Protein AF-A0A4Y2XAW8-F1 (afdb_monomer)

Secondary structure (DSSP, 8-state):
----EEEEEEEEE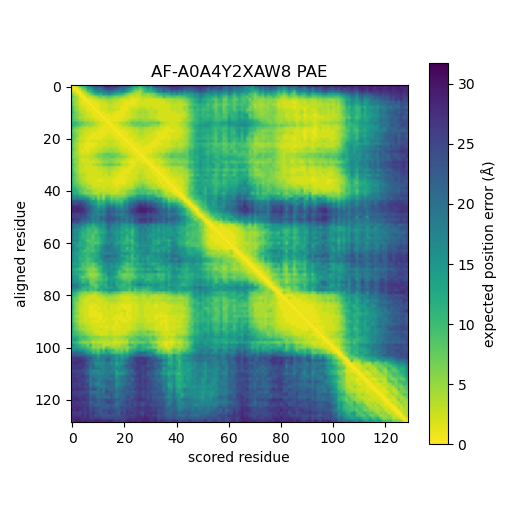ETTEEEEEEEEEETTEEEEEEEEEE-TTS-S----TTTHHHHHHHHHHHTTT-TT-B---PPTTS--HHHHHHHHHHHHHHT-SS--B-----HHHHHHHHHHHHHHHHHHHHTT-

Organism: Araneus ventricosus (NCBI:txid182803)

Nearest PDB structures (foldseek):
  2qh9-assembly1_B  TM=5.574E-01  e=8.433E-01  Archaeoglobus fulgidus
  3v1r-assembly1_A  TM=5.404E-01  e=5.414E-01  Xenotropic MuLV-related virus VP35
  2jjd-assembly5_E  TM=3.962E-01  e=1.020E+00  Homo sapiens
  7t2d-assembly2_G  TM=3.710E-01  e=2.808E+00  Homo sapiens
  7msz-assembly1_O  TM=2.624E-01  e=1.803E+00  Mycobacterium tuberculosis H37Rv

Mean predicted aligned error: 12.53 Å

Foldseek 3Di:
DQWPWEKAKAWDADPLWIKIKIFIDTPNHTPDMDMFGEDSQDDSDCDDPPCSCVVVVVVCVVCVPPPNYDDDDDDPPPPPPRNVVRVVRNVVSSPDPDGRDYDPDHPVNVVVVVVVVVVVVVVVVVVPD

Structure (mmCIF, N/CA/C/O backbone):
data_AF-A0A4Y2XAW8-F1
#
_entry.id   AF-A0A4Y2XAW8-F1
#
loop_
_atom_site.group_PDB
_atom_site.id
_atom_site.type_symbol
_atom_site.label_atom_id
_atom_site.label_alt_id
_atom_site.label_comp_id
_atom_site.label_asym_id
_atom_site.label_entity_id
_atom_site.label_seq_id
_atom_site.pdbx_PDB_ins_code
_atom_site.Cartn_x
_atom_site.Cartn_y
_atom_site.Cartn_z
_atom_site.occupancy
_atom_site.B_iso_or_equiv
_atom_site.auth_seq_id
_atom_site.auth_comp_id
_atom_site.auth_asym_id
_atom_site.auth_atom_id
_atom_site.pdbx_PDB_model_num
ATOM 1 N N . MET A 1 1 ? -16.375 1.675 24.456 1.00 44.59 1 MET A N 1
ATOM 2 C CA . MET A 1 1 ? -15.130 2.356 24.047 1.00 44.59 1 MET A CA 1
ATOM 3 C C . MET A 1 1 ? -14.834 1.862 22.646 1.00 44.59 1 MET A C 1
ATOM 5 O O . MET A 1 1 ? -14.742 0.656 22.481 1.00 44.59 1 MET A O 1
ATOM 9 N N . THR A 1 2 ? -14.835 2.726 21.636 1.00 55.41 2 THR A N 1
ATOM 10 C CA . THR A 1 2 ? -14.490 2.323 20.264 1.00 55.41 2 THR A CA 1
ATOM 11 C C . THR A 1 2 ? -12.987 2.085 20.193 1.00 55.41 2 THR A C 1
ATOM 13 O O . THR A 1 2 ? -12.221 2.977 20.559 1.00 55.41 2 THR A O 1
ATOM 16 N N . GLU A 1 3 ? -12.572 0.887 19.788 1.00 65.00 3 GLU A N 1
ATOM 17 C CA . GLU A 1 3 ? -11.162 0.555 19.573 1.00 65.00 3 GLU A CA 1
ATOM 18 C C . GLU A 1 3 ? -10.582 1.453 18.473 1.00 65.00 3 GLU A C 1
ATOM 20 O O . GLU A 1 3 ? -11.182 1.612 17.408 1.00 65.00 3 GLU A O 1
ATOM 25 N N . ASP A 1 4 ? -9.429 2.073 18.736 1.00 75.06 4 ASP A N 1
ATOM 26 C CA . ASP A 1 4 ? -8.767 2.949 17.765 1.00 75.06 4 ASP A CA 1
ATOM 27 C C . ASP A 1 4 ? -8.037 2.087 16.729 1.00 75.06 4 ASP A C 1
ATOM 29 O O . ASP A 1 4 ? -6.886 1.694 16.933 1.00 75.06 4 ASP A O 1
ATOM 33 N N . ASN A 1 5 ? -8.749 1.722 15.662 1.00 80.81 5 ASN A N 1
ATOM 34 C CA . ASN A 1 5 ? -8.291 0.819 14.612 1.00 80.81 5 ASN A CA 1
ATOM 35 C C . ASN A 1 5 ? -7.861 1.608 13.362 1.00 80.81 5 ASN A C 1
ATOM 37 O O . ASN A 1 5 ? -8.678 2.196 12.646 1.00 80.81 5 ASN A O 1
ATOM 41 N N . HIS A 1 6 ? -6.554 1.613 13.097 1.00 80.62 6 HIS A N 1
ATOM 42 C CA . HIS A 1 6 ? -5.940 2.357 12.004 1.00 80.62 6 HIS A CA 1
ATOM 43 C C . HIS A 1 6 ? -5.159 1.441 11.067 1.00 80.62 6 HIS A C 1
ATOM 45 O O . HIS A 1 6 ? -4.245 0.734 11.485 1.00 80.62 6 HIS A O 1
ATOM 51 N N . ILE A 1 7 ? -5.464 1.515 9.773 1.00 81.69 7 ILE A N 1
ATOM 52 C CA . ILE A 1 7 ? -4.678 0.865 8.723 1.00 81.69 7 ILE A CA 1
ATOM 53 C C . ILE A 1 7 ? -3.959 1.949 7.922 1.00 81.69 7 ILE A C 1
ATOM 55 O O . ILE A 1 7 ? -4.589 2.826 7.332 1.00 81.69 7 ILE A O 1
ATOM 59 N N . PHE A 1 8 ? -2.635 1.861 7.887 1.00 83.44 8 PHE A N 1
ATOM 60 C CA . PHE A 1 8 ? -1.755 2.707 7.092 1.00 83.44 8 PHE A CA 1
ATOM 61 C C . PHE A 1 8 ? -1.278 1.924 5.877 1.00 83.44 8 PHE A C 1
ATOM 63 O O . PHE A 1 8 ? -0.936 0.751 5.997 1.00 83.44 8 PHE A O 1
ATOM 70 N N . THR A 1 9 ? -1.229 2.565 4.715 1.00 82.31 9 THR A N 1
ATOM 71 C CA . THR A 1 9 ? -0.749 1.957 3.469 1.00 82.31 9 THR A CA 1
ATOM 72 C C . THR A 1 9 ? 0.203 2.911 2.778 1.00 82.31 9 THR A C 1
ATOM 74 O O . THR A 1 9 ? -0.096 4.103 2.722 1.00 82.31 9 THR A O 1
ATOM 77 N N . ASP A 1 10 ? 1.281 2.400 2.195 1.00 82.44 10 ASP A N 1
ATOM 78 C CA . ASP A 1 10 ? 2.173 3.207 1.364 1.00 82.44 10 ASP A CA 1
ATOM 79 C C . ASP A 1 10 ? 2.762 2.389 0.209 1.00 82.44 10 ASP A C 1
ATOM 81 O O . ASP A 1 10 ? 2.801 1.155 0.243 1.00 82.44 10 ASP A O 1
ATOM 85 N N . GLY A 1 11 ? 3.220 3.090 -0.822 1.00 84.12 11 GLY A N 1
ATOM 86 C CA . GLY A 1 11 ? 3.948 2.541 -1.952 1.00 84.12 11 GLY A CA 1
ATOM 87 C C . GLY A 1 11 ? 5.244 3.312 -2.184 1.00 84.12 11 GLY A C 1
ATOM 88 O O . GLY A 1 11 ? 5.298 4.526 -2.024 1.00 84.12 11 GLY A O 1
ATOM 89 N N . SER A 1 12 ? 6.296 2.627 -2.632 1.00 85.25 12 SER A N 1
ATOM 90 C CA . SER A 1 12 ? 7.581 3.256 -2.947 1.00 85.25 12 SER A CA 1
ATOM 91 C C . SER A 1 12 ? 8.161 2.768 -4.268 1.00 85.25 12 SER A C 1
ATOM 93 O O . SER A 1 12 ? 8.028 1.590 -4.606 1.00 85.25 12 SER A O 1
ATOM 95 N N . LYS A 1 13 ? 8.780 3.682 -5.037 1.00 86.00 13 LYS A N 1
ATOM 96 C CA . LYS A 1 13 ? 9.527 3.362 -6.264 1.00 86.00 13 LYS A CA 1
ATOM 97 C C . LYS A 1 13 ? 10.971 3.810 -6.103 1.00 86.00 13 LYS A C 1
ATOM 99 O O . LYS A 1 13 ? 11.209 5.001 -5.923 1.00 86.00 13 LYS A O 1
ATOM 104 N N . ILE A 1 14 ? 11.915 2.880 -6.199 1.00 86.44 14 ILE A N 1
ATOM 105 C CA . ILE A 1 14 ? 13.358 3.148 -6.108 1.00 86.44 14 ILE A CA 1
ATOM 106 C C . ILE A 1 14 ? 14.036 2.388 -7.243 1.00 86.44 14 ILE A C 1
ATOM 108 O O . ILE A 1 14 ? 13.809 1.191 -7.374 1.00 86.44 14 ILE A O 1
ATOM 112 N N . GLU A 1 15 ? 14.820 3.073 -8.082 1.00 86.69 15 GLU A N 1
ATOM 113 C CA . GLU A 1 15 ? 15.596 2.444 -9.171 1.00 86.69 15 GLU A CA 1
ATOM 114 C C . GLU A 1 15 ? 14.764 1.472 -10.037 1.00 86.69 15 GLU A C 1
ATOM 116 O O . GLU A 1 15 ? 15.164 0.352 -10.329 1.00 86.69 15 GLU A O 1
ATOM 121 N N . ASN A 1 16 ? 13.553 1.895 -10.422 1.00 83.81 16 ASN A N 1
ATOM 122 C CA . ASN A 1 16 ? 12.533 1.105 -11.137 1.00 83.81 16 ASN A CA 1
ATOM 123 C C . ASN A 1 16 ? 11.908 -0.079 -10.387 1.00 83.81 16 ASN A C 1
ATOM 125 O O . ASN A 1 16 ? 10.909 -0.614 -10.868 1.00 83.81 16 ASN A O 1
ATOM 129 N N . ARG A 1 17 ? 12.382 -0.416 -9.191 1.00 85.06 17 ARG A N 1
ATOM 130 C CA . ARG A 1 17 ? 11.779 -1.426 -8.320 1.00 85.06 17 ARG A CA 1
ATOM 131 C C . ARG A 1 17 ? 10.613 -0.820 -7.550 1.00 85.06 17 ARG A C 1
ATOM 133 O O . ARG A 1 17 ? 10.642 0.349 -7.164 1.00 85.06 17 ARG A O 1
ATOM 140 N N . VAL A 1 18 ? 9.560 -1.609 -7.372 1.00 83.44 18 VAL A N 1
ATOM 141 C CA . VAL A 1 18 ? 8.263 -1.159 -6.850 1.00 83.44 18 VAL A CA 1
ATOM 142 C C . VAL A 1 18 ? 7.947 -1.962 -5.596 1.00 83.44 18 VAL A C 1
ATOM 144 O O . VAL A 1 18 ? 7.930 -3.193 -5.633 1.00 83.44 18 VAL A O 1
ATOM 147 N N . GLY A 1 19 ? 7.680 -1.267 -4.498 1.00 84.19 19 GLY A N 1
ATOM 148 C CA . GLY A 1 19 ? 7.283 -1.848 -3.224 1.00 84.19 19 GLY A CA 1
ATOM 149 C C . GLY A 1 19 ? 5.971 -1.255 -2.725 1.00 84.19 19 GLY A C 1
ATOM 150 O O . GLY A 1 19 ? 5.648 -0.103 -3.015 1.00 84.19 19 GLY A O 1
ATOM 151 N N . ALA A 1 20 ? 5.209 -2.040 -1.975 1.00 84.69 20 ALA A N 1
ATOM 152 C CA . ALA A 1 20 ? 4.016 -1.593 -1.267 1.00 84.69 20 ALA A CA 1
ATOM 153 C C . ALA A 1 20 ? 3.977 -2.210 0.127 1.00 84.69 20 ALA A C 1
ATOM 155 O O . ALA A 1 20 ? 4.493 -3.306 0.334 1.00 84.69 20 ALA A O 1
ATOM 156 N N . ALA A 1 21 ? 3.357 -1.535 1.085 1.00 84.19 21 ALA A N 1
ATOM 157 C CA . ALA A 1 21 ? 3.190 -2.068 2.425 1.00 84.19 21 ALA A CA 1
ATOM 158 C C . ALA A 1 21 ? 1.914 -1.563 3.088 1.00 84.19 21 ALA A C 1
ATOM 160 O O . ALA A 1 21 ? 1.392 -0.502 2.741 1.00 84.19 21 ALA A O 1
ATOM 161 N N . PHE A 1 22 ? 1.446 -2.321 4.076 1.00 85.12 22 PHE A N 1
ATOM 162 C CA . PHE A 1 22 ? 0.451 -1.849 5.025 1.00 85.12 22 PHE A CA 1
ATOM 163 C C . PHE A 1 22 ? 0.860 -2.160 6.462 1.00 85.12 22 PHE A C 1
ATOM 165 O O . PHE A 1 22 ? 1.622 -3.095 6.727 1.00 85.12 22 PHE A O 1
ATOM 172 N N . VAL A 1 23 ? 0.316 -1.371 7.381 1.00 85.62 23 VAL A N 1
ATOM 173 C CA . VAL A 1 23 ? 0.524 -1.484 8.820 1.00 85.62 23 VAL A CA 1
ATOM 174 C C . VAL A 1 23 ? -0.819 -1.294 9.505 1.00 85.62 23 VAL A C 1
ATOM 176 O O . VAL A 1 23 ? -1.507 -0.307 9.263 1.00 85.62 23 VAL A O 1
ATOM 179 N N . HIS A 1 24 ? -1.205 -2.245 10.342 1.00 85.62 24 HIS A N 1
ATOM 180 C CA . HIS A 1 24 ? -2.440 -2.225 11.111 1.00 85.62 24 HIS A CA 1
ATOM 181 C C . HIS A 1 24 ? -2.111 -1.945 12.573 1.00 85.62 24 HIS A C 1
ATOM 183 O O . HIS A 1 24 ? -1.348 -2.686 13.196 1.00 85.62 24 HIS A O 1
ATOM 189 N N . HIS A 1 25 ? -2.647 -0.848 13.098 1.00 83.94 25 HIS A N 1
ATOM 190 C CA . HIS A 1 25 ? -2.528 -0.442 14.488 1.00 83.94 25 HIS A CA 1
ATOM 191 C C . HIS A 1 25 ? -3.881 -0.561 15.186 1.00 83.94 25 HIS A C 1
ATOM 193 O O . HIS A 1 25 ? -4.890 -0.096 14.658 1.00 83.94 25 HIS A O 1
ATOM 199 N N . VAL A 1 26 ? -3.882 -1.107 16.399 1.00 85.38 26 VAL A N 1
ATOM 200 C CA . VAL A 1 26 ? -5.020 -1.050 17.324 1.00 85.38 26 VAL A CA 1
ATOM 201 C C . VAL A 1 26 ? -4.544 -0.395 18.609 1.00 85.38 26 VAL A C 1
ATOM 203 O O . VAL A 1 26 ? -3.504 -0.768 19.147 1.00 85.38 26 VAL A O 1
ATOM 206 N N . ASN A 1 27 ? -5.265 0.626 19.075 1.00 85.25 27 ASN A N 1
ATOM 207 C CA . ASN A 1 27 ? -4.901 1.406 20.263 1.00 85.25 27 ASN A CA 1
ATOM 208 C C . ASN A 1 27 ? -3.450 1.926 20.199 1.00 85.25 27 ASN A C 1
ATOM 210 O O . ASN A 1 27 ? -2.707 1.876 21.177 1.00 85.25 27 ASN A O 1
ATOM 214 N N . LYS A 1 28 ? -3.050 2.417 19.016 1.00 81.25 28 LYS A N 1
ATOM 215 C CA . LYS A 1 28 ? -1.696 2.905 18.674 1.00 81.25 28 LYS A CA 1
ATOM 216 C C . LYS A 1 28 ? -0.580 1.849 18.667 1.00 81.25 28 LYS A C 1
ATOM 218 O O . LYS A 1 28 ? 0.563 2.210 18.397 1.00 81.25 28 LYS A O 1
ATOM 223 N N . GLN A 1 29 ? -0.884 0.573 18.890 1.00 84.44 29 GLN A N 1
ATOM 224 C CA . GLN A 1 29 ? 0.087 -0.516 18.822 1.00 84.44 29 GLN A CA 1
ATOM 225 C C . GLN A 1 29 ? 0.023 -1.222 17.461 1.00 84.44 29 GLN A C 1
ATOM 227 O O . GLN A 1 29 ? -1.055 -1.629 17.037 1.00 84.44 29 GLN A O 1
ATOM 232 N N . GLU A 1 30 ? 1.168 -1.385 16.784 1.00 88.44 30 GLU A N 1
ATOM 233 C CA . GLU A 1 30 ? 1.285 -2.209 15.566 1.00 88.44 30 GLU A CA 1
ATOM 234 C C . GLU A 1 30 ? 0.936 -3.663 15.909 1.00 88.44 30 GLU A C 1
ATOM 236 O O . GLU A 1 30 ? 1.654 -4.310 16.669 1.00 88.44 30 GLU A O 1
ATOM 241 N N . ILE A 1 31 ? -0.160 -4.173 15.346 1.00 90.75 31 ILE A N 1
ATOM 242 C CA . ILE A 1 31 ? -0.603 -5.561 15.543 1.00 90.75 31 ILE A CA 1
ATOM 243 C C . ILE A 1 31 ? -0.307 -6.443 14.334 1.00 90.75 31 ILE A C 1
ATOM 245 O O . ILE A 1 31 ? -0.109 -7.646 14.478 1.00 90.75 31 ILE A O 1
ATOM 249 N N . THR A 1 32 ? -0.260 -5.880 13.125 1.00 87.31 32 THR A N 1
ATOM 250 C CA . THR A 1 32 ? 0.063 -6.627 11.903 1.00 87.31 32 THR A CA 1
ATOM 251 C C . THR A 1 32 ? 0.667 -5.701 10.859 1.00 87.31 32 THR A C 1
ATOM 253 O O . THR A 1 32 ? 0.352 -4.515 10.793 1.00 87.31 32 THR A O 1
ATOM 256 N N . LYS A 1 33 ? 1.534 -6.253 10.012 1.00 87.44 33 LYS A N 1
ATOM 257 C CA . LYS A 1 33 ? 2.088 -5.565 8.847 1.00 87.44 33 LYS A CA 1
ATOM 258 C C . LYS A 1 33 ? 2.297 -6.535 7.697 1.00 87.44 33 LYS A C 1
ATOM 260 O O . LYS A 1 33 ? 2.484 -7.735 7.902 1.00 87.44 33 LYS A O 1
ATOM 265 N N . SER A 1 34 ? 2.345 -6.013 6.482 1.00 82.81 34 SER A N 1
ATOM 266 C CA . SER A 1 34 ? 2.857 -6.756 5.331 1.00 82.81 34 SER A CA 1
ATOM 267 C C . SER A 1 34 ? 3.544 -5.818 4.359 1.00 82.81 34 SER A C 1
ATOM 269 O O . SER A 1 34 ? 3.217 -4.636 4.281 1.00 82.81 34 SER A O 1
ATOM 271 N N . GLN A 1 35 ? 4.501 -6.364 3.621 1.00 85.69 35 GLN A N 1
ATOM 272 C CA . GLN A 1 35 ? 5.258 -5.656 2.603 1.00 85.69 35 GLN A CA 1
ATOM 273 C C . GLN A 1 35 ? 5.358 -6.548 1.367 1.00 85.69 35 GLN A C 1
ATOM 275 O O . GLN A 1 35 ? 5.503 -7.763 1.500 1.00 85.69 35 GLN A O 1
ATOM 280 N N . TYR A 1 36 ? 5.276 -5.940 0.193 1.00 80.44 36 TYR A N 1
ATOM 281 C CA . TYR A 1 36 ? 5.124 -6.630 -1.077 1.00 80.44 36 TYR A CA 1
ATOM 282 C C . TYR A 1 36 ? 6.039 -6.012 -2.118 1.00 80.44 36 TYR A C 1
ATOM 284 O O . TYR A 1 36 ? 5.937 -4.822 -2.428 1.00 80.44 36 TYR A O 1
ATOM 292 N N . ARG A 1 37 ? 6.903 -6.839 -2.695 1.00 87.69 37 ARG A N 1
ATOM 293 C CA . ARG A 1 37 ? 7.619 -6.527 -3.921 1.00 87.69 37 ARG A CA 1
ATOM 294 C C . ARG A 1 37 ? 6.664 -6.678 -5.095 1.00 87.69 37 ARG A C 1
ATOM 296 O O . ARG A 1 37 ? 6.237 -7.778 -5.438 1.00 87.69 37 ARG A O 1
ATOM 303 N N . LEU A 1 38 ? 6.332 -5.559 -5.714 1.00 82.56 38 LEU A N 1
ATOM 304 C CA . LEU A 1 38 ? 5.502 -5.509 -6.909 1.00 82.56 38 LEU A CA 1
ATOM 305 C C . LEU A 1 38 ? 6.385 -5.580 -8.156 1.00 82.56 38 LEU A C 1
ATOM 307 O O . LEU A 1 38 ? 7.533 -5.165 -8.094 1.00 82.56 38 LEU A O 1
ATOM 311 N N . ALA A 1 39 ? 5.880 -6.045 -9.296 1.00 77.44 39 ALA A N 1
ATOM 312 C CA . ALA A 1 39 ? 6.652 -6.026 -10.544 1.00 77.44 39 ALA A CA 1
ATOM 313 C C . ALA A 1 39 ? 7.115 -4.600 -10.942 1.00 77.44 39 ALA A C 1
ATOM 315 O O . ALA A 1 39 ? 6.396 -3.626 -10.734 1.00 77.44 39 ALA A O 1
ATOM 316 N N . ASP A 1 40 ? 8.290 -4.467 -11.568 1.00 82.25 40 ASP A N 1
ATOM 317 C CA . ASP A 1 40 ? 8.949 -3.166 -11.856 1.00 82.25 40 ASP A CA 1
ATOM 318 C C . ASP A 1 40 ? 8.133 -2.211 -12.734 1.00 82.25 40 ASP A C 1
ATOM 320 O O . ASP A 1 40 ? 8.222 -0.977 -12.642 1.00 82.25 40 ASP A O 1
ATOM 324 N N . HIS A 1 41 ? 7.296 -2.788 -13.595 1.00 74.00 41 HIS A N 1
ATOM 325 C CA . HIS A 1 41 ? 6.419 -2.033 -14.479 1.00 74.00 41 HIS A CA 1
ATOM 326 C C . HIS A 1 41 ? 5.232 -1.397 -13.745 1.00 74.00 41 HIS A C 1
ATOM 328 O O . HIS A 1 41 ? 4.612 -0.483 -14.302 1.00 74.00 41 HIS A O 1
ATOM 334 N N . ASN A 1 42 ? 4.946 -1.817 -12.507 1.00 69.94 42 ASN A N 1
ATOM 335 C CA . ASN A 1 42 ? 3.878 -1.240 -11.705 1.00 69.94 42 ASN A CA 1
ATOM 336 C C . ASN A 1 42 ? 4.188 0.225 -11.373 1.00 69.94 42 ASN A C 1
ATOM 338 O O . ASN A 1 42 ? 5.336 0.660 -11.195 1.00 69.94 42 ASN A O 1
ATOM 342 N N . THR A 1 43 ? 3.136 1.029 -11.325 1.00 65.12 43 THR A N 1
ATOM 343 C CA . THR A 1 43 ? 3.223 2.415 -10.882 1.00 65.12 43 THR A CA 1
ATOM 344 C C . THR A 1 43 ? 2.903 2.465 -9.402 1.00 65.12 43 THR A C 1
ATOM 346 O O . THR A 1 43 ? 1.834 2.055 -8.970 1.00 65.12 43 THR A O 1
ATOM 349 N N . VAL A 1 44 ? 3.838 3.001 -8.631 1.00 57.28 44 VAL A N 1
ATOM 350 C CA . VAL A 1 44 ? 3.633 3.371 -7.220 1.00 57.28 44 VAL A CA 1
ATOM 351 C C . VAL A 1 44 ? 2.701 4.569 -7.102 1.00 57.28 44 VAL A C 1
ATOM 353 O O . VAL A 1 44 ? 2.027 4.783 -6.102 1.00 57.28 44 VAL A O 1
ATOM 356 N N . TYR A 1 45 ? 2.662 5.344 -8.179 1.00 54.38 45 TYR A N 1
ATOM 357 C CA . TYR A 1 45 ? 1.848 6.520 -8.325 1.00 54.38 45 TYR A CA 1
ATOM 358 C C . TYR A 1 45 ? 0.398 6.117 -8.596 1.00 54.38 45 TYR A C 1
ATOM 360 O O . TYR A 1 45 ? 0.036 5.747 -9.713 1.00 54.38 45 TYR A O 1
ATOM 368 N N . ILE A 1 46 ? -0.440 6.265 -7.572 1.00 49.72 46 ILE A N 1
ATOM 369 C CA . ILE A 1 46 ? -1.871 6.543 -7.729 1.00 49.72 46 ILE A CA 1
ATOM 370 C C . ILE A 1 46 ? -2.000 8.026 -8.115 1.00 49.72 46 ILE A C 1
ATOM 372 O O . ILE A 1 46 ? -2.638 8.814 -7.428 1.00 49.72 46 ILE A O 1
ATOM 376 N N . GLU A 1 47 ? -1.392 8.453 -9.224 1.00 43.41 47 GLU A N 1
ATOM 377 C CA . GLU A 1 47 ? -1.542 9.821 -9.743 1.00 43.41 47 GLU A CA 1
ATOM 378 C C . GLU A 1 47 ? -1.547 9.819 -11.282 1.00 43.41 47 GLU A C 1
ATOM 380 O O . GLU A 1 47 ? -0.537 9.896 -11.975 1.00 43.41 47 GLU A O 1
ATOM 385 N N . SER A 1 48 ? -2.759 9.682 -11.811 1.00 39.25 48 SER A N 1
ATOM 386 C CA . SER A 1 48 ? -3.228 10.146 -13.106 1.00 39.25 48 SER A CA 1
ATOM 387 C C . SER A 1 48 ? -4.703 10.499 -12.881 1.00 39.25 48 SER A C 1
ATOM 389 O O . SER A 1 48 ? -5.521 9.670 -12.481 1.00 39.25 48 SER A O 1
ATOM 391 N N . LEU A 1 49 ? -5.003 11.790 -12.984 1.00 44.38 49 LEU A N 1
ATOM 392 C CA . LEU A 1 49 ? -6.067 12.504 -12.268 1.00 44.38 49 LEU A CA 1
ATOM 393 C C . LEU A 1 49 ? -7.523 12.198 -12.691 1.00 44.38 49 LEU A C 1
ATOM 395 O O . LEU A 1 49 ? -8.443 12.832 -12.165 1.00 44.38 49 LEU A O 1
ATOM 399 N N . SER A 1 50 ? -7.771 11.215 -13.561 1.00 46.41 50 SER A N 1
ATOM 400 C CA . SER A 1 50 ? -9.124 10.828 -14.001 1.00 46.41 50 SER A CA 1
ATOM 401 C C . SER A 1 50 ? -9.628 9.515 -13.387 1.00 46.41 50 SER A C 1
ATOM 403 O O . SER A 1 50 ? -10.697 9.506 -12.781 1.00 46.41 50 SER A O 1
ATOM 405 N N . ASP A 1 51 ? -8.861 8.424 -13.464 1.00 48.44 51 ASP A N 1
ATOM 406 C CA . ASP A 1 51 ? -9.319 7.074 -13.070 1.00 48.44 51 ASP A CA 1
ATOM 407 C C . ASP A 1 51 ? -8.997 6.701 -11.618 1.00 48.44 51 ASP A C 1
ATOM 409 O O . ASP A 1 51 ? -9.616 5.809 -11.034 1.00 48.44 51 ASP A O 1
ATOM 413 N N . ASN A 1 52 ? -8.098 7.447 -10.975 1.00 53.19 52 ASN A N 1
ATOM 414 C CA . ASN A 1 52 ? -7.766 7.262 -9.561 1.00 53.19 52 ASN A CA 1
ATOM 415 C C . ASN A 1 52 ? -8.947 7.489 -8.626 1.00 53.19 52 ASN A C 1
ATOM 417 O O . ASN A 1 52 ? -9.023 6.876 -7.560 1.00 53.19 52 ASN A O 1
ATOM 421 N N . ARG A 1 53 ? -9.875 8.372 -9.015 1.00 50.19 53 ARG A N 1
ATOM 422 C CA . ARG A 1 53 ? -11.081 8.599 -8.226 1.00 50.19 53 ARG A CA 1
ATOM 423 C C . ARG A 1 53 ? -11.946 7.357 -8.228 1.00 50.19 53 ARG A C 1
ATOM 425 O O . ARG A 1 53 ? -12.421 7.021 -7.162 1.00 50.19 53 ARG A O 1
ATOM 432 N N . GLU A 1 54 ? -12.097 6.650 -9.348 1.00 50.12 54 GLU A N 1
ATOM 433 C CA . GLU A 1 54 ? -12.948 5.458 -9.410 1.00 50.12 54 GLU A CA 1
ATOM 434 C C . GLU A 1 54 ? -12.387 4.309 -8.575 1.00 50.12 54 GLU A C 1
ATOM 436 O O . GLU A 1 54 ? -13.121 3.769 -7.759 1.00 50.12 54 GLU A O 1
ATOM 441 N N . PHE A 1 55 ? -11.103 3.957 -8.691 1.00 52.66 55 PHE A N 1
ATOM 442 C CA . PHE A 1 55 ? -10.555 2.831 -7.921 1.00 52.66 55 PHE A CA 1
ATOM 443 C C . PHE A 1 55 ? -10.570 3.095 -6.406 1.00 52.66 55 PHE A C 1
ATOM 445 O O . PHE A 1 55 ? -11.078 2.281 -5.631 1.00 52.66 55 PHE A O 1
ATOM 452 N N . ILE A 1 56 ? -10.102 4.275 -5.983 1.00 57.09 56 ILE A N 1
ATOM 453 C CA . ILE A 1 56 ? -10.156 4.692 -4.576 1.00 57.09 56 ILE A CA 1
ATOM 454 C C . ILE A 1 56 ? -11.606 4.833 -4.104 1.00 57.09 56 ILE A C 1
ATOM 456 O O . ILE A 1 56 ? -11.916 4.469 -2.973 1.00 57.09 56 ILE A O 1
ATOM 460 N N . TRP A 1 57 ? -12.518 5.318 -4.947 1.00 60.88 57 TRP A N 1
ATOM 461 C CA . TRP A 1 57 ? -13.942 5.393 -4.624 1.00 60.88 57 TRP A CA 1
ATOM 462 C C . TRP A 1 57 ? -14.576 4.011 -4.492 1.00 60.88 57 TRP A C 1
ATOM 464 O O . TRP A 1 57 ? -15.367 3.818 -3.580 1.00 60.88 57 TRP A O 1
ATOM 474 N N . GLN A 1 58 ? -14.207 3.031 -5.318 1.00 56.62 58 GLN A N 1
ATOM 475 C CA . GLN A 1 58 ? -14.695 1.655 -5.196 1.00 56.62 58 GLN A CA 1
ATOM 476 C C . GLN A 1 58 ? -14.206 1.003 -3.899 1.00 56.62 58 GLN A C 1
ATOM 478 O O . GLN A 1 58 ? -14.978 0.312 -3.235 1.00 56.62 58 GLN A O 1
ATOM 483 N N . ILE A 1 59 ? -12.955 1.253 -3.499 1.00 63.00 59 ILE A N 1
ATOM 484 C CA . ILE A 1 59 ? -12.431 0.824 -2.193 1.00 63.00 59 ILE A CA 1
ATOM 485 C C . ILE A 1 59 ? -13.210 1.508 -1.066 1.00 63.00 59 ILE A C 1
ATOM 487 O O . ILE A 1 59 ? -13.759 0.830 -0.203 1.00 63.00 59 ILE A O 1
ATOM 491 N N . LYS A 1 60 ? -13.340 2.839 -1.113 1.00 60.19 60 LYS A N 1
ATOM 492 C CA . LYS A 1 60 ? -14.111 3.608 -0.125 1.00 60.19 60 LYS A CA 1
ATOM 493 C C . LYS A 1 60 ? -15.567 3.154 -0.043 1.00 60.19 60 LYS A C 1
ATOM 495 O O . LYS A 1 60 ? -16.098 3.082 1.051 1.00 60.19 60 LYS A O 1
ATOM 500 N N . LYS A 1 61 ? -16.204 2.827 -1.171 1.00 67.31 61 LYS A N 1
ATOM 501 C CA . LYS A 1 61 ? -17.587 2.342 -1.242 1.00 67.31 61 LYS A CA 1
ATOM 502 C C . LYS A 1 61 ? -17.728 0.976 -0.579 1.00 67.31 61 LYS A C 1
ATOM 504 O O . LYS A 1 61 ? -18.648 0.792 0.203 1.00 67.31 61 LYS A O 1
ATOM 509 N N . ARG A 1 62 ? -16.814 0.043 -0.859 1.00 64.94 62 ARG A N 1
ATOM 510 C CA . ARG A 1 62 ? -16.808 -1.292 -0.234 1.00 64.94 62 ARG A CA 1
ATOM 511 C C . ARG A 1 62 ? -16.523 -1.250 1.265 1.00 64.94 62 ARG A C 1
ATOM 513 O O . ARG A 1 62 ? -16.964 -2.134 1.984 1.00 64.94 62 ARG A O 1
ATOM 520 N N . LEU A 1 63 ? -15.784 -0.241 1.714 1.00 61.91 63 LEU A N 1
ATOM 521 C CA . LEU A 1 63 ? -15.422 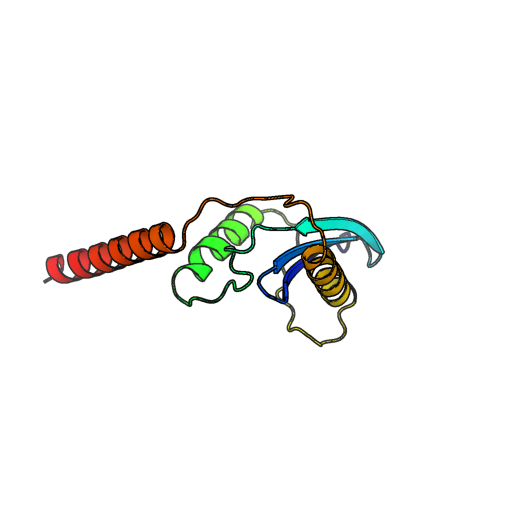-0.048 3.117 1.00 61.91 63 LEU A CA 1
ATOM 522 C C . LEU A 1 63 ? -16.339 0.952 3.840 1.00 61.91 63 LEU A C 1
ATOM 524 O O . LEU A 1 63 ? -16.121 1.221 5.014 1.00 61.91 63 LEU A O 1
ATOM 528 N N . LYS A 1 64 ? -17.360 1.505 3.168 1.00 63.38 64 LYS A N 1
ATOM 529 C CA . LYS A 1 64 ? -18.212 2.575 3.711 1.00 63.38 64 LYS A CA 1
ATOM 530 C C . LYS A 1 64 ? -19.043 2.116 4.910 1.00 63.38 64 LYS A C 1
ATOM 532 O O . LYS A 1 64 ? -19.256 2.904 5.823 1.00 63.38 64 LYS A O 1
ATOM 537 N N . ASP A 1 65 ? -19.472 0.858 4.901 1.00 63.38 65 ASP A N 1
ATOM 538 C CA . ASP A 1 65 ? -20.360 0.288 5.923 1.00 63.38 65 ASP A CA 1
ATOM 539 C C . ASP A 1 65 ? -19.578 -0.382 7.072 1.00 63.38 65 ASP A C 1
ATOM 541 O O . ASP A 1 65 ? -20.150 -1.074 7.911 1.00 63.38 65 ASP A O 1
ATOM 545 N N . ARG A 1 66 ? -18.250 -0.207 7.103 1.00 61.38 66 ARG A N 1
ATOM 546 C CA . ARG A 1 66 ? -17.353 -0.749 8.129 1.00 61.38 66 ARG A CA 1
ATOM 547 C C . ARG A 1 66 ? -16.985 0.350 9.120 1.00 61.38 66 ARG A C 1
ATOM 549 O O . ARG A 1 66 ? -16.026 1.087 8.909 1.00 61.38 66 ARG A O 1
ATOM 556 N N . GLU A 1 67 ? -17.749 0.455 10.206 1.00 62.00 67 GLU A N 1
ATOM 557 C CA . GLU A 1 67 ? -17.480 1.416 11.291 1.00 62.00 67 GLU A CA 1
ATOM 558 C C . GLU A 1 67 ? -16.163 1.126 12.035 1.00 62.00 67 GLU A C 1
ATOM 560 O O . GLU A 1 67 ? -15.596 2.013 12.671 1.00 62.00 67 GLU A O 1
A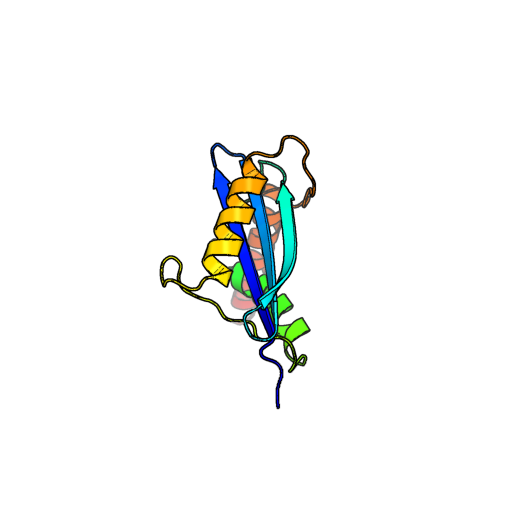TOM 565 N N . ASP A 1 68 ? -15.641 -0.097 11.908 1.00 63.00 68 ASP A N 1
ATOM 566 C CA . ASP A 1 68 ? -14.383 -0.563 12.490 1.00 63.00 68 ASP A CA 1
ATOM 567 C C . ASP A 1 68 ? -13.132 -0.158 11.688 1.00 63.00 68 ASP A C 1
ATOM 569 O O . ASP A 1 68 ? -12.015 -0.374 12.157 1.00 63.00 68 ASP A O 1
ATOM 573 N N . ILE A 1 69 ? -13.289 0.412 10.484 1.00 59.59 69 ILE A N 1
ATOM 574 C CA . ILE A 1 69 ? -12.172 0.743 9.588 1.00 59.59 69 ILE A CA 1
ATOM 575 C C . ILE A 1 69 ? -12.192 2.230 9.239 1.00 59.59 69 ILE A C 1
ATOM 577 O O . ILE A 1 69 ? -12.993 2.703 8.432 1.00 59.59 69 ILE A O 1
ATOM 581 N N . LYS A 1 70 ? -11.225 2.979 9.775 1.00 61.66 70 LYS A N 1
ATOM 582 C CA . LYS A 1 70 ? -11.068 4.404 9.474 1.00 61.66 70 LYS A CA 1
ATOM 583 C C . LYS A 1 70 ? -10.034 4.633 8.372 1.00 61.66 70 LYS A C 1
ATOM 585 O O . LYS A 1 70 ? -8.829 4.557 8.598 1.00 61.66 70 LYS A O 1
ATOM 590 N N . LEU A 1 71 ? -10.503 4.975 7.171 1.00 58.91 71 LEU A N 1
ATOM 591 C CA . LEU A 1 71 ? -9.636 5.400 6.067 1.00 58.91 71 LEU A CA 1
ATOM 592 C C . LEU A 1 71 ? -9.273 6.882 6.220 1.00 58.91 71 LEU A C 1
ATOM 594 O O . LEU A 1 71 ? -10.113 7.756 6.005 1.00 58.91 71 LEU A O 1
ATOM 598 N N . MET A 1 72 ? -8.014 7.179 6.537 1.00 58.25 72 MET A N 1
ATOM 599 C CA . MET A 1 72 ? -7.503 8.551 6.592 1.00 58.25 72 MET A CA 1
ATOM 600 C C . MET A 1 72 ? -6.389 8.742 5.570 1.00 58.25 72 MET A C 1
ATOM 602 O O . MET A 1 72 ? -5.423 7.986 5.546 1.00 58.25 72 MET A O 1
ATOM 606 N N . TRP A 1 73 ? -6.509 9.775 4.731 1.00 62.78 73 TRP A N 1
ATOM 607 C CA . TRP A 1 73 ? -5.381 10.223 3.921 1.00 62.78 73 TRP A CA 1
ATOM 608 C C . TRP A 1 73 ? -4.562 11.217 4.739 1.00 62.78 73 TRP A C 1
ATOM 610 O O . TRP A 1 73 ? -5.036 12.309 5.062 1.00 62.78 73 TRP A O 1
ATOM 620 N N .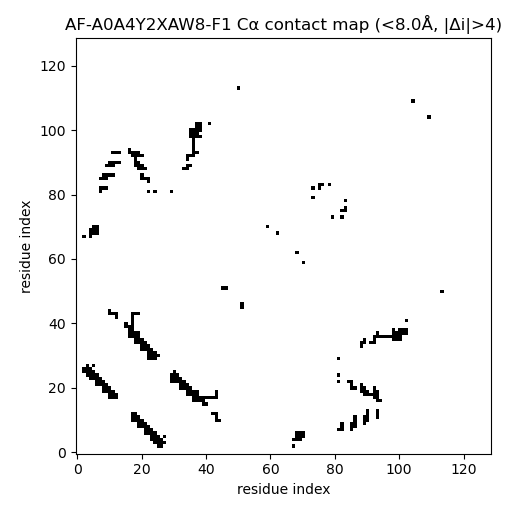 VAL A 1 74 ? -3.343 10.824 5.088 1.00 63.28 74 VAL A N 1
ATOM 621 C CA . VAL A 1 74 ? -2.403 11.655 5.837 1.00 63.28 74 VAL A CA 1
ATOM 622 C C . VAL A 1 74 ? -1.353 12.178 4.864 1.00 63.28 74 VAL A C 1
ATOM 624 O O . VAL A 1 74 ? -0.829 11.435 4.037 1.00 63.28 74 VAL A O 1
ATOM 627 N N . ARG A 1 75 ? -1.031 13.472 4.958 1.00 63.78 75 ARG A N 1
ATOM 628 C CA . ARG A 1 75 ? 0.094 14.038 4.203 1.00 63.78 75 ARG A CA 1
ATOM 629 C C . ARG A 1 75 ? 1.400 13.388 4.660 1.00 63.78 75 ARG A C 1
ATOM 631 O O . ARG A 1 75 ? 1.640 13.273 5.861 1.00 63.78 75 ARG A O 1
ATOM 638 N N . ALA A 1 76 ? 2.256 13.039 3.704 1.00 58.06 76 ALA A N 1
ATOM 639 C CA . ALA A 1 76 ? 3.614 12.598 3.994 1.00 58.06 76 ALA A CA 1
ATOM 640 C C . ALA A 1 76 ? 4.357 13.627 4.873 1.00 58.06 76 ALA A C 1
ATOM 642 O O . ALA A 1 76 ? 4.098 14.830 4.785 1.00 58.06 76 ALA A O 1
ATOM 643 N N . HIS A 1 77 ? 5.285 13.140 5.706 1.00 59.91 77 HIS A N 1
ATOM 644 C CA . HIS A 1 77 ? 6.190 13.954 6.535 1.00 59.91 77 HIS A CA 1
ATOM 645 C C . HIS A 1 77 ? 5.529 14.781 7.656 1.00 59.91 77 HIS A C 1
ATOM 647 O O . HIS A 1 77 ? 6.056 15.817 8.054 1.00 59.91 77 HIS A O 1
ATOM 653 N N . LYS A 1 78 ? 4.388 14.324 8.191 1.00 65.69 78 LYS A N 1
ATOM 654 C CA . LYS A 1 78 ? 3.734 14.924 9.371 1.00 65.69 78 LYS A CA 1
ATOM 655 C C . LYS A 1 78 ? 4.022 14.230 10.713 1.00 65.69 78 LYS A C 1
ATOM 657 O O . LYS A 1 78 ? 3.380 14.582 11.696 1.00 65.69 78 LYS A O 1
ATOM 662 N N . GLY A 1 79 ? 4.958 13.281 10.784 1.00 67.00 79 GLY A N 1
ATOM 663 C CA . GLY A 1 79 ? 5.292 12.612 12.050 1.00 67.00 79 GLY A CA 1
ATOM 664 C C . GLY A 1 79 ? 4.313 11.513 12.476 1.00 67.00 79 GLY A C 1
ATOM 665 O O . GLY A 1 79 ? 4.374 11.046 13.610 1.00 67.00 79 GLY A O 1
ATOM 666 N N . GLU A 1 80 ? 3.386 11.097 11.605 1.00 79.00 80 GLU A N 1
ATOM 667 C CA . GLU A 1 80 ? 2.472 9.993 11.916 1.00 79.00 80 GLU A CA 1
ATOM 668 C C . GLU A 1 80 ? 3.223 8.660 11.841 1.00 79.00 80 GLU A C 1
ATOM 670 O O . GLU A 1 80 ? 3.497 8.150 10.751 1.00 79.00 80 GLU A O 1
ATOM 675 N N . MET A 1 81 ? 3.530 8.085 13.009 1.00 83.56 81 MET A N 1
ATOM 676 C CA . MET A 1 81 ? 4.363 6.884 13.154 1.00 83.56 81 MET A CA 1
ATOM 677 C C . MET A 1 81 ? 3.905 5.724 12.257 1.00 83.56 81 MET A C 1
ATOM 679 O O . MET A 1 81 ? 4.735 5.068 11.634 1.00 83.56 81 MET A O 1
ATOM 683 N N . GLY A 1 82 ? 2.595 5.479 12.143 1.00 83.56 82 GLY A N 1
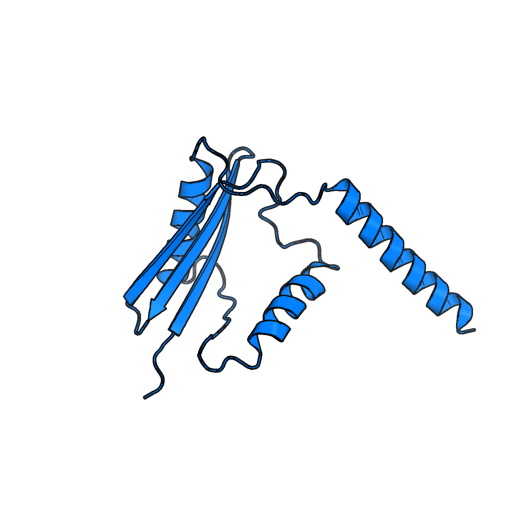ATOM 684 C CA . GLY A 1 82 ? 2.059 4.411 11.289 1.00 83.56 82 GLY A CA 1
ATOM 685 C C . GLY A 1 82 ? 2.273 4.660 9.791 1.00 83.56 82 GLY A C 1
ATOM 686 O O . GLY A 1 82 ? 2.590 3.735 9.043 1.00 83.56 82 GLY A O 1
ATOM 687 N N . ASN A 1 83 ? 2.181 5.918 9.353 1.00 82.88 83 ASN A N 1
ATOM 688 C CA . ASN A 1 83 ? 2.430 6.303 7.964 1.00 82.88 83 ASN A CA 1
ATOM 689 C C . ASN A 1 83 ? 3.925 6.226 7.621 1.00 82.88 83 ASN A C 1
ATOM 691 O O . ASN A 1 83 ? 4.308 5.698 6.581 1.00 82.88 83 ASN A O 1
ATOM 695 N N . GLU A 1 84 ? 4.791 6.695 8.521 1.00 88.19 84 GLU A N 1
ATOM 696 C CA . GLU A 1 84 ? 6.245 6.570 8.366 1.00 88.19 84 GLU A CA 1
ATOM 697 C C . GLU A 1 84 ? 6.686 5.106 8.352 1.00 88.19 84 GLU A C 1
ATOM 699 O O . GLU A 1 84 ? 7.535 4.710 7.552 1.00 88.19 84 GLU A O 1
ATOM 704 N N . ARG A 1 85 ? 6.056 4.277 9.186 1.00 89.25 85 ARG A N 1
ATOM 705 C CA . ARG A 1 85 ? 6.282 2.837 9.216 1.00 89.25 85 ARG A CA 1
ATOM 706 C C . ARG A 1 85 ? 5.877 2.161 7.908 1.00 89.25 85 ARG A C 1
ATOM 708 O O . ARG A 1 85 ? 6.655 1.357 7.394 1.00 89.25 85 ARG A O 1
ATOM 715 N N . ALA A 1 86 ? 4.714 2.502 7.353 1.00 85.62 86 ALA A N 1
ATOM 716 C CA . ALA A 1 86 ? 4.273 2.001 6.054 1.00 85.62 86 ALA A CA 1
ATOM 717 C C . ALA A 1 86 ? 5.250 2.403 4.934 1.00 85.62 86 ALA A C 1
ATOM 719 O O . ALA A 1 86 ? 5.657 1.546 4.151 1.00 85.62 86 ALA A O 1
ATOM 720 N N . ASN A 1 87 ? 5.719 3.655 4.923 1.00 86.94 87 ASN A N 1
ATOM 721 C CA . ASN A 1 87 ? 6.733 4.137 3.978 1.00 86.94 87 ASN A CA 1
ATOM 722 C C . ASN A 1 87 ? 8.046 3.346 4.076 1.00 86.94 87 ASN A C 1
ATOM 724 O O . ASN A 1 87 ? 8.594 2.895 3.070 1.00 86.94 87 ASN A O 1
ATOM 728 N N . LEU A 1 88 ? 8.553 3.144 5.297 1.00 91.06 88 LEU A N 1
ATOM 729 C CA . LEU A 1 88 ? 9.780 2.380 5.542 1.00 91.06 88 LEU A CA 1
ATOM 730 C C . LEU A 1 88 ? 9.669 0.943 5.018 1.00 91.06 88 LEU A C 1
ATOM 732 O O . LEU A 1 88 ? 10.594 0.455 4.370 1.00 91.06 88 LEU A O 1
ATOM 736 N N . LEU A 1 89 ? 8.537 0.280 5.261 1.00 88.31 89 LEU A N 1
ATOM 737 C CA . LEU A 1 89 ? 8.284 -1.075 4.769 1.00 88.31 89 LEU A CA 1
ATOM 738 C C . LEU A 1 89 ? 8.125 -1.112 3.245 1.00 88.31 89 LEU A C 1
ATOM 740 O O . LEU A 1 89 ? 8.672 -1.999 2.597 1.00 88.31 89 LEU A O 1
ATOM 744 N N . ALA A 1 90 ? 7.436 -0.135 2.653 1.00 85.31 90 ALA A N 1
ATOM 745 C CA . ALA A 1 90 ? 7.291 -0.043 1.203 1.00 85.31 90 ALA A CA 1
ATOM 746 C C . ALA A 1 90 ? 8.654 0.153 0.518 1.00 85.31 90 ALA A C 1
ATOM 748 O O . ALA A 1 90 ? 8.940 -0.503 -0.481 1.00 85.31 90 ALA A O 1
ATOM 749 N N . LYS A 1 91 ? 9.531 0.988 1.091 1.00 91.19 91 LYS A N 1
ATOM 750 C CA . LYS A 1 91 ? 10.923 1.146 0.638 1.00 91.19 91 LYS A CA 1
ATOM 751 C C . LYS A 1 91 ? 11.732 -0.138 0.800 1.00 91.19 91 LYS A C 1
ATOM 753 O O . LYS A 1 91 ? 12.437 -0.524 -0.125 1.00 91.19 91 LYS A O 1
ATOM 758 N N . GLY A 1 92 ? 11.608 -0.816 1.942 1.00 90.94 92 GLY A N 1
ATOM 759 C CA . GLY A 1 92 ? 12.262 -2.105 2.180 1.00 90.94 92 GLY A CA 1
ATOM 760 C C . GLY A 1 92 ? 11.823 -3.179 1.182 1.00 90.94 92 GLY A C 1
ATOM 761 O O . GLY A 1 92 ? 12.647 -3.957 0.701 1.00 90.94 92 GLY A O 1
ATOM 762 N N . ALA A 1 93 ? 10.545 -3.179 0.797 1.00 87.75 93 ALA A N 1
ATOM 763 C CA . ALA A 1 93 ? 10.025 -4.089 -0.211 1.00 87.75 93 ALA A CA 1
ATOM 764 C C . ALA A 1 93 ? 10.648 -3.871 -1.593 1.00 87.75 93 ALA A C 1
ATOM 766 O O . ALA A 1 93 ? 10.842 -4.856 -2.296 1.00 87.75 93 ALA A O 1
ATOM 767 N N . CYS A 1 94 ? 11.020 -2.641 -1.974 1.00 89.06 94 CYS A N 1
ATOM 768 C CA . CYS A 1 94 ? 11.707 -2.377 -3.246 1.00 89.06 94 CYS A CA 1
ATOM 769 C C . CYS A 1 94 ? 12.999 -3.191 -3.387 1.00 89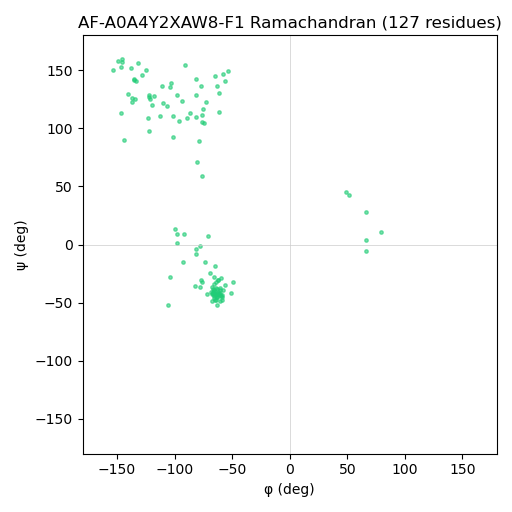.06 94 CYS A C 1
ATOM 771 O O . CYS A 1 94 ? 13.315 -3.645 -4.485 1.00 89.06 94 CYS A O 1
ATOM 773 N N . SER A 1 95 ? 13.715 -3.414 -2.284 1.00 91.06 95 SER A N 1
ATOM 774 C CA . SER A 1 95 ? 15.006 -4.106 -2.270 1.00 91.06 95 SER A CA 1
ATOM 775 C C . SER A 1 95 ? 14.897 -5.635 -2.288 1.00 91.06 95 SER A C 1
ATOM 777 O O . SER A 1 95 ? 15.919 -6.306 -2.357 1.00 91.06 95 SER A O 1
ATOM 779 N N . ARG A 1 96 ? 13.688 -6.213 -2.238 1.00 88.31 96 ARG A N 1
ATOM 780 C CA . ARG A 1 96 ? 13.490 -7.673 -2.312 1.00 88.31 96 ARG A CA 1
ATOM 781 C C . ARG A 1 96 ? 13.642 -8.173 -3.742 1.00 88.31 96 ARG A C 1
ATOM 783 O O . ARG A 1 96 ? 13.107 -7.559 -4.671 1.00 88.31 96 ARG A O 1
ATOM 790 N N . ASP A 1 97 ? 14.341 -9.288 -3.916 1.00 88.44 97 ASP A N 1
ATOM 791 C CA . ASP A 1 97 ? 14.618 -9.861 -5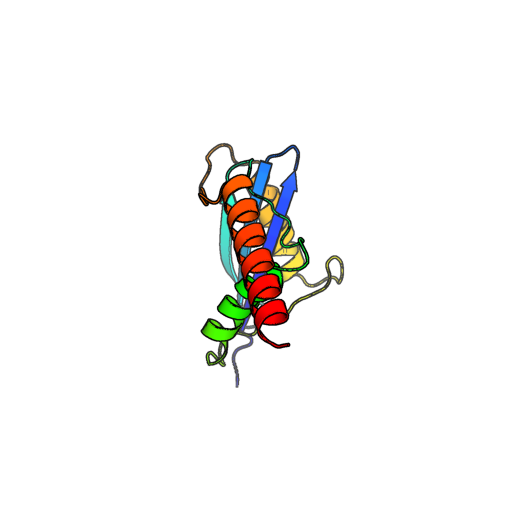.240 1.00 88.44 97 ASP A CA 1
ATOM 792 C C . ASP A 1 97 ? 13.429 -10.616 -5.826 1.00 88.44 97 ASP A C 1
ATOM 794 O O . ASP A 1 97 ? 13.161 -10.519 -7.022 1.00 88.44 97 ASP A O 1
ATOM 798 N N . LEU A 1 98 ? 12.671 -11.312 -4.980 1.00 86.56 98 LEU A N 1
ATOM 799 C CA . LEU A 1 98 ? 11.476 -12.034 -5.403 1.00 86.56 98 LEU A CA 1
ATOM 800 C C . LEU A 1 98 ? 10.290 -11.079 -5.522 1.00 86.56 98 LEU A C 1
ATOM 802 O O . LEU A 1 98 ? 9.992 -10.343 -4.583 1.00 86.56 98 LEU A O 1
ATOM 806 N N . ILE A 1 99 ? 9.608 -11.121 -6.668 1.00 83.19 99 ILE A N 1
ATOM 807 C CA . ILE A 1 99 ? 8.333 -10.432 -6.881 1.00 83.19 99 ILE A CA 1
ATOM 808 C C . ILE A 1 99 ? 7.245 -11.217 -6.149 1.00 83.19 99 ILE A C 1
ATOM 810 O O . ILE A 1 99 ? 6.970 -12.363 -6.491 1.00 83.19 99 ILE A O 1
ATOM 814 N N . ASP A 1 100 ? 6.624 -10.581 -5.157 1.00 75.69 100 ASP A N 1
ATOM 815 C CA . ASP A 1 100 ? 5.554 -11.176 -4.357 1.00 75.69 100 ASP A CA 1
ATOM 816 C C . ASP A 1 100 ? 4.200 -11.074 -5.086 1.00 75.69 100 ASP A C 1
ATOM 818 O O . ASP A 1 100 ? 3.364 -11.968 -4.979 1.00 75.69 100 ASP A O 1
ATOM 822 N N . VAL A 1 101 ? 3.962 -9.978 -5.825 1.00 72.94 101 VAL A N 1
ATOM 823 C CA . VAL A 1 101 ? 2.681 -9.720 -6.506 1.00 72.94 101 VAL A CA 1
ATOM 824 C C . VAL A 1 101 ? 2.891 -9.096 -7.886 1.00 72.94 101 VAL A C 1
ATOM 826 O O . VAL A 1 101 ? 3.549 -8.062 -8.043 1.00 72.94 101 VAL A O 1
ATOM 829 N N . GLN A 1 102 ? 2.246 -9.679 -8.895 1.00 63.69 102 GLN A N 1
ATOM 830 C CA . GLN A 1 102 ? 2.160 -9.128 -10.244 1.00 63.69 102 GLN A CA 1
ATOM 831 C C . GLN A 1 102 ? 0.711 -8.731 -10.541 1.00 63.69 102 GLN A C 1
ATOM 833 O O . GLN A 1 102 ? -0.165 -9.579 -10.685 1.00 63.69 102 GLN A O 1
ATOM 838 N N . PHE A 1 103 ? 0.453 -7.427 -10.638 1.00 59.66 103 PHE A N 1
ATOM 839 C CA . PHE A 1 103 ? -0.833 -6.918 -11.106 1.00 59.66 103 PHE A CA 1
ATOM 840 C C . PHE A 1 103 ? -0.771 -6.778 -12.626 1.00 59.66 103 PHE A C 1
ATOM 842 O O . PHE A 1 103 ? -0.090 -5.897 -13.145 1.00 59.66 103 PHE A O 1
ATOM 849 N N . THR A 1 104 ? -1.474 -7.643 -13.351 1.00 46.84 104 THR A N 1
ATOM 850 C CA . THR A 1 104 ? -1.505 -7.624 -14.819 1.00 46.84 104 THR A CA 1
ATOM 851 C C . THR A 1 104 ? -2.475 -6.555 -15.322 1.00 46.84 104 THR A C 1
ATOM 853 O O . THR A 1 104 ? -3.545 -6.857 -15.837 1.00 46.84 104 THR A O 1
ATOM 856 N N . TYR A 1 105 ? -2.109 -5.285 -15.170 1.00 51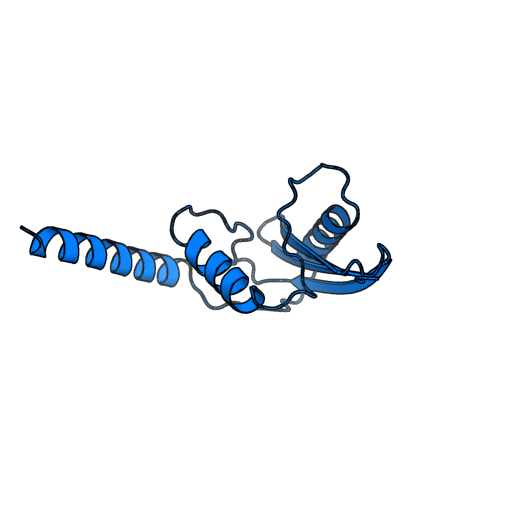.12 105 TYR A N 1
ATOM 857 C CA . TYR A 1 105 ? -2.674 -4.218 -15.991 1.00 51.12 105 TYR A CA 1
ATOM 858 C C . TYR A 1 105 ? -1.517 -3.530 -16.702 1.00 51.12 105 TYR A C 1
ATOM 860 O O . TYR A 1 105 ? -0.820 -2.683 -16.143 1.00 51.12 105 TYR A O 1
ATOM 868 N N . LEU A 1 106 ? -1.285 -3.925 -17.954 1.00 47.75 106 LEU A N 1
ATOM 869 C CA . LEU A 1 106 ? -0.327 -3.246 -18.817 1.00 47.75 106 LEU A CA 1
ATOM 870 C C . LEU A 1 106 ? -0.720 -1.769 -18.913 1.00 47.75 106 LEU A C 1
ATOM 872 O O . LEU A 1 106 ? -1.895 -1.439 -19.081 1.00 47.75 106 LEU A O 1
ATOM 876 N N . LYS A 1 107 ? 0.269 -0.867 -18.909 1.00 50.47 107 LYS A N 1
ATOM 877 C CA . LYS A 1 107 ? 0.044 0.568 -19.175 1.00 50.47 107 LYS A CA 1
ATOM 878 C C . LYS A 1 107 ? -0.799 0.796 -20.440 1.00 50.47 107 LYS A C 1
ATOM 880 O O . LYS A 1 107 ? -1.570 1.745 -20.496 1.00 50.47 107 LYS A O 1
ATOM 885 N N . VAL A 1 108 ? -0.666 -0.088 -21.433 1.00 48.09 108 VAL A N 1
ATOM 886 C CA . VAL A 1 108 ? -1.457 -0.092 -22.674 1.00 48.09 108 VAL A CA 1
ATOM 887 C C . VAL A 1 108 ? -2.928 -0.434 -22.420 1.00 48.09 108 VAL A C 1
ATOM 889 O O . VAL A 1 108 ? -3.794 0.244 -22.954 1.00 48.09 108 VAL A O 1
ATOM 892 N N . GLN A 1 109 ? -3.230 -1.418 -21.567 1.00 50.03 109 GLN A N 1
ATOM 893 C CA . GLN A 1 109 ? -4.612 -1.774 -21.224 1.00 50.03 109 GLN A CA 1
ATOM 894 C C . GLN A 1 109 ? -5.310 -0.626 -20.488 1.00 50.03 109 GLN A C 1
ATOM 896 O O . GLN A 1 109 ? -6.436 -0.283 -20.830 1.00 50.03 109 GLN A O 1
ATOM 901 N N . ILE A 1 110 ? -4.618 0.028 -19.549 1.00 55.59 110 ILE A N 1
ATOM 902 C CA . ILE A 1 110 ? -5.149 1.202 -18.836 1.00 55.59 110 ILE A CA 1
ATOM 903 C C . ILE A 1 110 ? -5.395 2.363 -19.812 1.00 55.59 110 ILE A C 1
ATOM 905 O O . ILE A 1 110 ? -6.465 2.963 -19.800 1.00 55.59 110 ILE A O 1
ATOM 909 N N . ARG A 1 111 ? -4.442 2.650 -20.712 1.00 51.41 111 ARG A N 1
ATOM 910 C CA . ARG A 1 111 ? -4.612 3.674 -21.760 1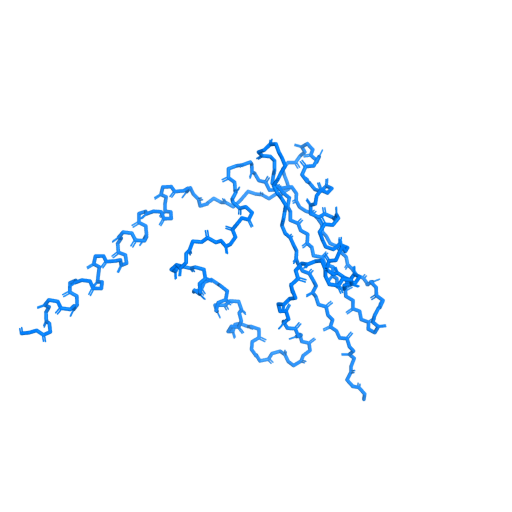.00 51.41 111 ARG A CA 1
ATOM 911 C C . ARG A 1 111 ? -5.796 3.376 -22.681 1.00 51.41 111 ARG A C 1
ATOM 913 O O . ARG A 1 111 ? -6.572 4.281 -22.961 1.00 51.41 111 ARG A O 1
ATOM 920 N N . ASN A 1 112 ? -5.955 2.128 -23.117 1.00 55.09 112 ASN A N 1
ATOM 921 C CA . ASN A 1 112 ? -7.043 1.735 -24.011 1.00 55.09 112 ASN A CA 1
ATOM 922 C C . ASN A 1 112 ? -8.409 1.868 -23.326 1.00 55.09 112 ASN A C 1
ATOM 924 O O . ASN A 1 112 ? -9.317 2.455 -23.906 1.00 55.09 112 ASN A O 1
ATOM 928 N N . ILE A 1 113 ? -8.533 1.425 -22.070 1.00 60.69 113 ILE A N 1
ATOM 929 C CA . ILE A 1 113 ? -9.761 1.585 -21.275 1.00 60.69 113 ILE A CA 1
ATOM 930 C C . ILE A 1 113 ? -10.108 3.070 -21.101 1.00 60.69 113 ILE A C 1
ATOM 932 O O . ILE A 1 113 ? -11.268 3.459 -21.239 1.00 60.69 113 ILE A O 1
ATOM 936 N N . ASN A 1 114 ? -9.113 3.918 -20.839 1.00 55.00 114 ASN A N 1
ATOM 937 C CA . ASN A 1 114 ? -9.329 5.354 -20.667 1.00 55.00 114 ASN A CA 1
ATOM 938 C C . ASN A 1 114 ? -9.777 6.024 -21.968 1.00 55.00 114 ASN A C 1
ATOM 940 O O . ASN A 1 114 ? -10.718 6.819 -21.952 1.00 55.00 114 ASN A O 1
ATOM 944 N N . ASN A 1 115 ? -9.156 5.664 -23.092 1.00 56.56 115 ASN A N 1
ATOM 945 C CA . ASN A 1 115 ? -9.555 6.149 -24.409 1.00 56.56 115 ASN A CA 1
ATOM 946 C C . ASN A 1 115 ? -10.994 5.727 -24.743 1.00 56.56 115 ASN A C 1
ATOM 948 O O . ASN A 1 115 ? -11.780 6.555 -25.194 1.00 56.56 115 ASN A O 1
ATOM 952 N N . GLU A 1 116 ? -11.384 4.482 -24.450 1.00 65.19 116 GLU A N 1
ATOM 953 C CA . GLU A 1 116 ? -12.766 4.028 -24.643 1.00 65.19 116 GLU A CA 1
ATOM 954 C C . GLU A 1 116 ? -13.771 4.779 -23.760 1.00 65.19 116 GLU A C 1
ATOM 956 O O . GLU A 1 116 ? -14.838 5.171 -24.238 1.00 65.19 116 GLU A O 1
ATOM 961 N N . LYS A 1 117 ? -13.448 5.027 -22.484 1.00 64.88 117 LYS A N 1
ATOM 962 C CA . LYS A 1 117 ? -14.311 5.804 -21.577 1.00 64.88 117 LYS A CA 1
ATOM 963 C C . LYS A 1 117 ? -14.485 7.254 -22.037 1.00 64.88 117 LYS A C 1
ATOM 965 O O . LYS A 1 117 ? -15.592 7.784 -21.950 1.00 64.88 117 LYS A O 1
ATOM 970 N N . ILE A 1 118 ? -13.410 7.897 -22.500 1.00 63.41 118 ILE A N 1
ATOM 971 C CA . ILE A 1 118 ? -13.450 9.264 -23.042 1.00 63.41 118 ILE A CA 1
ATOM 972 C C . ILE A 1 118 ? -14.317 9.295 -24.301 1.00 63.41 118 ILE A C 1
ATOM 974 O O . ILE A 1 118 ? -15.224 10.121 -24.386 1.00 63.41 118 ILE A O 1
ATOM 978 N N . ASN A 1 119 ? -14.106 8.351 -25.222 1.00 57.66 119 ASN A N 1
ATOM 979 C CA . ASN A 1 119 ? -14.891 8.252 -26.449 1.00 57.66 119 ASN A CA 1
ATOM 980 C C . ASN A 1 119 ? -16.382 8.065 -26.149 1.00 57.66 119 ASN A C 1
ATOM 982 O O . ASN A 1 119 ? -17.198 8.801 -26.688 1.00 57.66 119 ASN A O 1
ATOM 986 N N . ARG A 1 120 ? -16.749 7.181 -25.209 1.00 62.75 120 ARG A N 1
ATOM 987 C CA . ARG A 1 120 ? -18.153 7.010 -24.794 1.00 62.75 120 ARG A CA 1
ATOM 988 C C . ARG A 1 120 ? -18.768 8.285 -24.211 1.00 62.75 120 ARG A C 1
ATOM 990 O O . ARG A 1 120 ? -19.927 8.567 -24.491 1.00 62.75 120 ARG A O 1
ATOM 997 N N . LYS A 1 121 ? -18.024 9.063 -23.413 1.00 65.31 121 LYS A N 1
ATOM 998 C CA . LYS A 1 121 ? -18.517 10.347 -22.875 1.00 65.31 121 LYS A CA 1
ATOM 999 C C . LYS A 1 121 ? -18.752 11.386 -23.972 1.00 65.31 121 LYS A C 1
ATOM 1001 O O . LYS A 1 121 ? -19.749 12.096 -23.904 1.00 65.31 121 LYS A O 1
ATOM 1006 N N . LEU A 1 122 ? -17.858 11.458 -24.960 1.00 59.66 122 LEU A N 1
ATOM 1007 C CA . LEU A 1 122 ? -17.995 12.362 -26.105 1.00 59.66 122 LEU A CA 1
ATOM 1008 C C . LEU A 1 122 ? -19.190 11.976 -26.985 1.00 59.66 122 LEU A C 1
ATOM 1010 O O . LEU A 1 122 ? -19.963 12.849 -27.363 1.00 59.66 122 LEU A O 1
ATOM 1014 N N . THR A 1 123 ? -19.395 10.679 -27.236 1.00 61.00 123 THR A N 1
ATOM 1015 C CA . THR A 1 123 ? -20.558 10.178 -27.985 1.00 61.00 123 THR A CA 1
ATOM 1016 C C . THR A 1 123 ? -21.873 10.541 -27.291 1.00 61.00 123 THR A C 1
ATOM 1018 O O . THR A 1 123 ? -22.735 11.151 -27.908 1.00 61.00 123 THR A O 1
ATOM 1021 N N . VAL A 1 124 ? -21.988 10.298 -25.978 1.00 66.44 124 VAL A N 1
ATOM 1022 C CA . VAL A 1 124 ? -23.200 10.642 -25.205 1.00 66.44 124 VAL A CA 1
ATOM 1023 C C . VAL A 1 124 ? -23.483 12.154 -25.182 1.00 66.44 124 VAL A C 1
ATOM 1025 O O . VAL A 1 124 ? -24.640 12.550 -25.099 1.00 66.44 124 VAL A O 1
ATOM 1028 N N . GLN A 1 125 ? -22.458 13.013 -25.254 1.00 57.41 125 GLN A N 1
ATOM 1029 C CA . GLN A 1 125 ? -22.645 14.469 -25.357 1.00 57.41 125 GLN A CA 1
ATOM 1030 C C . GLN A 1 125 ? -23.058 14.936 -26.759 1.00 57.41 125 GLN A C 1
ATOM 1032 O O . GLN A 1 125 ? -23.752 15.942 -26.863 1.00 57.41 125 GLN A O 1
ATOM 1037 N N . MET A 1 126 ? -22.638 14.240 -27.818 1.00 58.22 126 MET A N 1
ATOM 1038 C CA . MET A 1 126 ? -23.034 14.545 -29.200 1.00 58.22 126 MET A CA 1
ATOM 1039 C C . MET A 1 126 ? -24.460 14.088 -29.514 1.00 58.22 126 MET A C 1
ATOM 1041 O O . MET A 1 126 ? -25.150 14.777 -30.254 1.00 58.22 126 MET A O 1
ATOM 1045 N N . ASP A 1 127 ? -24.923 13.000 -28.898 1.00 64.69 127 ASP A N 1
ATOM 1046 C CA . ASP A 1 127 ? -26.296 12.495 -29.051 1.00 64.69 127 ASP A CA 1
ATOM 1047 C C . ASP A 1 127 ? -27.336 13.284 -28.217 1.00 64.69 127 ASP A C 1
ATOM 1049 O O . ASP A 1 127 ? -28.526 12.972 -28.243 1.00 64.69 127 ASP A O 1
ATOM 1053 N N . ALA A 1 128 ? -26.897 14.286 -27.443 1.00 53.19 128 ALA A N 1
ATOM 1054 C CA . ALA A 1 128 ? -27.734 15.105 -26.559 1.00 53.19 128 ALA A CA 1
ATOM 1055 C C . ALA A 1 128 ? -28.115 16.484 -27.147 1.00 53.19 128 ALA A C 1
ATOM 1057 O O . ALA A 1 128 ? -28.597 17.341 -26.399 1.00 53.19 128 ALA A O 1
ATOM 1058 N N . PHE A 1 129 ? -27.903 16.696 -28.452 1.00 48.47 129 PHE A N 1
ATOM 1059 C CA . PHE A 1 129 ? -28.303 17.892 -29.206 1.00 48.47 129 PHE A CA 1
ATOM 1060 C C . PHE A 1 129 ? -29.292 17.556 -30.321 1.00 48.47 129 PHE A C 1
ATOM 1062 O O . PHE A 1 129 ? -29.087 16.527 -31.003 1.00 48.47 129 PHE A O 1
#

Radius of gyration: 17.95 Å; Cα contacts (8 Å, |Δi|>4): 185; chains: 1; bounding box: 44×30×53 Å

pLDDT: mean 70.13, std 14.61, range [39.25, 91.19]

Sequence (129 aa):
MTEDNHIFTDGSKIENRVGAAFVHHVNKQEITKSQYRLADHNTVYIESLSDNREFIWQIKKRLKDREDIKLMWVRAHKGEMGNERANLLAKGACSRDLIDVQFTYLKVQIRNINNEKINRKLTVQMDAF

Solvent-accessible surface area (backbone atoms only — not comparable to full-atom values): 7440 Å² total; per-residue (Å²): 132,85,78,51,39,41,64,26,71,29,56,23,72,54,97,62,23,18,9,28,16,36,30,34,24,49,74,84,40,81,77,48,71,52,62,34,15,35,42,50,88,56,72,59,65,87,74,56,97,70,63,49,58,55,58,54,44,52,53,49,59,76,43,63,86,38,90,75,55,55,87,70,93,73,72,84,93,71,79,52,65,56,53,54,49,7,42,53,37,1,48,55,17,30,75,48,87,65,69,72,44,78,80,92,67,52,74,64,54,56,51,52,53,50,51,52,54,52,51,52,53,52,50,58,60,62,74,72,111

InterPro domains:
  IPR002156 Ribonuclease H domain [PF00075] (54-94)
  IPR012337 Ribonuclease H-like superfamily [SSF53098] (4-94)
  IPR036397 Ribonuclease H superfamily [G3DSA:3.30.420.10] (29-93)